Protein AF-A0A7C6TED3-F1 (afdb_monomer_lite)

pLDDT: mean 92.47, std 6.17, range [59.47, 97.62]

Secondary structure (DSSP, 8-state):
---EEEEE-S---HHHHHHHHTT-TTEEEEE---SSHHHHHTT-TT-SEEEES---S-GGG-TT--EEEESSS-GGGGT-

Structure (mmCIF, N/CA/C/O backbone):
data_AF-A0A7C6TED3-F1
#
_entry.id   AF-A0A7C6TED3-F1
#
loop_
_atom_site.group_PDB
_atom_site.id
_atom_site.type_symbol
_atom_site.label_atom_id
_atom_site.label_alt_id
_atom_site.label_comp_id
_atom_site.label_asym_id
_atom_site.label_entity_id
_atom_site.label_seq_id
_atom_site.pdbx_PDB_ins_code
_atom_site.Cartn_x
_atom_site.Cartn_y
_atom_site.Cartn_z
_atom_site.occupancy
_atom_site.B_iso_or_equiv
_atom_site.auth_seq_id
_atom_site.auth_comp_id
_atom_site.auth_asym_id
_atom_site.auth_atom_id
_atom_site.pdbx_PDB_model_num
ATOM 1 N N . MET A 1 1 ? -11.833 -3.485 17.377 1.00 59.47 1 MET A N 1
ATOM 2 C CA . MET A 1 1 ? -12.353 -3.326 16.004 1.00 59.47 1 MET A CA 1
ATOM 3 C C . MET A 1 1 ? -11.143 -3.424 15.102 1.00 59.47 1 MET A C 1
ATOM 5 O O . MET A 1 1 ? -10.209 -2.676 15.351 1.00 59.47 1 MET A O 1
ATOM 9 N N . ASP A 1 2 ? -11.112 -4.370 14.167 1.00 86.12 2 ASP A N 1
ATOM 10 C CA . ASP A 1 2 ? -9.879 -4.657 13.421 1.00 86.12 2 ASP A CA 1
ATOM 11 C C . ASP A 1 2 ? -9.578 -3.544 12.415 1.00 86.12 2 ASP A C 1
ATOM 13 O O . ASP A 1 2 ? -10.463 -3.138 11.645 1.00 86.12 2 ASP A O 1
ATOM 17 N N . GLU A 1 3 ? -8.345 -3.046 12.475 1.00 94.44 3 GLU A N 1
ATOM 18 C CA . GLU A 1 3 ? -7.770 -2.061 11.561 1.00 94.44 3 GLU A CA 1
ATOM 19 C C . GLU A 1 3 ? -7.620 -2.662 10.156 1.00 94.44 3 GLU A C 1
ATOM 21 O O . GLU A 1 3 ? -7.322 -3.845 10.018 1.00 94.44 3 GLU A O 1
ATOM 26 N N . ILE A 1 4 ? -7.854 -1.847 9.127 1.00 96.81 4 ILE A N 1
ATOM 27 C CA . ILE A 1 4 ? -7.708 -2.189 7.711 1.00 96.81 4 ILE A CA 1
ATOM 28 C C . ILE A 1 4 ? -6.536 -1.368 7.178 1.00 96.81 4 ILE A C 1
ATOM 30 O O . ILE A 1 4 ? -6.634 -0.143 7.038 1.00 96.81 4 ILE A O 1
ATOM 34 N N . THR A 1 5 ? -5.425 -2.035 6.876 1.00 97.38 5 THR A N 1
ATOM 35 C CA . THR A 1 5 ? -4.223 -1.374 6.362 1.00 97.38 5 THR A CA 1
ATOM 36 C C . THR A 1 5 ? -4.337 -1.130 4.859 1.00 97.38 5 THR A C 1
ATOM 38 O O . THR A 1 5 ? -4.471 -2.065 4.065 1.00 97.38 5 THR A O 1
ATOM 41 N N . VAL A 1 6 ? -4.249 0.143 4.474 1.00 97.38 6 VAL A N 1
ATOM 42 C CA . VAL A 1 6 ? -4.231 0.617 3.086 1.00 97.38 6 VAL A CA 1
ATOM 43 C C . VAL A 1 6 ? -2.824 1.106 2.765 1.00 97.38 6 VAL A C 1
ATOM 45 O O . VAL A 1 6 ? -2.333 2.035 3.405 1.00 97.38 6 VAL A O 1
ATOM 48 N N . LEU A 1 7 ? -2.183 0.515 1.762 1.00 97.38 7 LEU A N 1
ATOM 49 C CA . LEU A 1 7 ? -0.862 0.912 1.288 1.00 97.38 7 LEU A CA 1
ATOM 50 C C . LEU A 1 7 ? -0.961 1.548 -0.099 1.00 97.38 7 LEU A C 1
ATOM 52 O O . LEU A 1 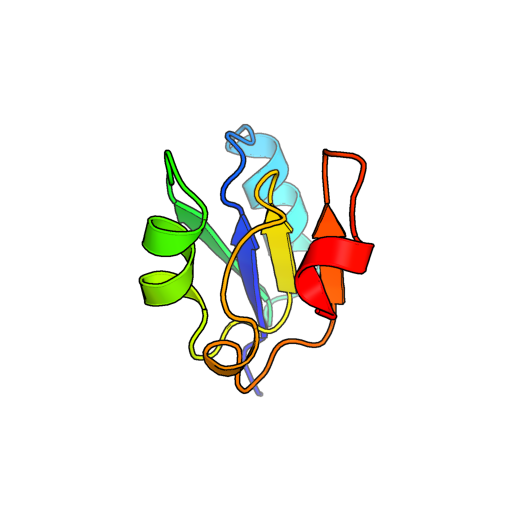7 ? -1.470 0.934 -1.031 1.00 97.38 7 LEU A O 1
ATOM 56 N N . SER A 1 8 ? -0.419 2.754 -0.251 1.00 96.75 8 SER A N 1
ATOM 57 C CA . SER A 1 8 ? -0.136 3.358 -1.554 1.00 96.75 8 SER A CA 1
ATOM 58 C C . SER A 1 8 ? 1.367 3.368 -1.802 1.00 96.75 8 SER A C 1
ATOM 60 O O . SER A 1 8 ? 2.115 3.918 -0.993 1.00 96.75 8 SER A O 1
ATOM 62 N N . THR A 1 9 ? 1.809 2.835 -2.943 1.00 95.62 9 THR A N 1
ATOM 63 C CA . THR A 1 9 ? 3.161 3.108 -3.468 1.00 95.62 9 THR A CA 1
ATOM 64 C C . THR A 1 9 ? 3.186 4.232 -4.500 1.00 95.62 9 THR A C 1
ATOM 66 O O . THR A 1 9 ? 4.218 4.522 -5.104 1.00 95.62 9 THR A O 1
ATOM 69 N N . THR A 1 10 ? 2.022 4.824 -4.764 1.00 89.25 10 THR A N 1
ATOM 70 C CA . THR A 1 10 ? 1.866 5.963 -5.669 1.00 89.25 10 THR A CA 1
ATOM 71 C C . THR A 1 10 ? 1.988 7.259 -4.879 1.00 89.25 10 THR A C 1
ATOM 73 O O . THR A 1 10 ? 1.643 7.298 -3.700 1.00 89.25 10 THR A O 1
ATOM 76 N N . ASN A 1 11 ? 2.476 8.326 -5.513 1.00 88.81 11 ASN A N 1
ATOM 77 C CA . ASN A 1 11 ? 2.636 9.625 -4.863 1.00 88.81 11 ASN A CA 1
ATOM 78 C C . ASN A 1 11 ? 1.301 10.393 -4.845 1.00 88.81 11 ASN A C 1
ATOM 80 O O . ASN A 1 11 ? 1.096 11.325 -5.629 1.00 88.81 11 ASN A O 1
ATOM 84 N N . LEU A 1 12 ? 0.362 9.964 -3.998 1.00 90.69 12 LEU A N 1
ATOM 85 C CA . LEU A 1 12 ? -0.874 10.704 -3.770 1.00 90.69 12 LEU A CA 1
ATOM 86 C C . LEU A 1 12 ? -0.579 11.959 -2.952 1.00 90.69 12 LEU A C 1
ATOM 88 O O . LEU A 1 12 ? 0.266 11.965 -2.057 1.00 90.69 12 LEU A O 1
ATOM 92 N N . LYS A 1 13 ? -1.330 13.020 -3.246 1.00 94.44 13 LYS A N 1
ATOM 93 C CA . LYS A 1 13 ? -1.333 14.235 -2.432 1.00 94.44 13 LYS A CA 1
ATOM 94 C C . LYS A 1 13 ? -1.919 13.942 -1.053 1.00 94.44 13 LYS A C 1
ATOM 96 O O . LYS A 1 13 ? -2.891 13.189 -0.950 1.00 94.44 13 LYS A O 1
ATOM 101 N N . ASP A 1 14 ? -1.417 14.630 -0.034 1.00 93.19 14 ASP A N 1
ATOM 102 C CA . ASP A 1 14 ? -1.877 14.495 1.354 1.00 93.19 14 ASP A CA 1
ATOM 103 C C . ASP A 1 14 ? -3.392 14.683 1.500 1.00 93.19 14 ASP A C 1
ATOM 105 O O . ASP A 1 14 ? -4.049 13.958 2.241 1.00 93.19 14 ASP A O 1
ATOM 109 N N . GLU A 1 15 ? -3.978 15.592 0.720 1.00 96.19 15 GLU A N 1
ATOM 110 C CA . GLU A 1 15 ? -5.424 15.845 0.689 1.00 96.19 15 GLU A CA 1
ATOM 111 C C . GLU A 1 15 ? -6.224 14.594 0.288 1.00 96.19 15 GLU A C 1
ATOM 113 O O . GLU A 1 15 ? -7.311 14.341 0.807 1.00 96.19 15 GLU A O 1
ATOM 118 N N . LEU A 1 16 ? -5.698 13.787 -0.639 1.00 94.06 16 LEU A N 1
ATOM 119 C CA . LEU A 1 16 ? -6.334 12.540 -1.062 1.00 94.06 16 LEU A CA 1
ATOM 120 C C . LEU A 1 16 ? -6.161 11.452 -0.001 1.00 94.06 16 LEU A C 1
ATOM 122 O O . LEU A 1 16 ? -7.122 10.742 0.287 1.00 94.06 16 LEU A O 1
ATOM 126 N N . LEU A 1 17 ? -4.981 11.362 0.621 1.00 93.75 17 LEU A N 1
ATOM 127 C CA . LEU A 1 17 ? -4.724 10.426 1.720 1.00 93.75 17 LEU A CA 1
ATOM 128 C C . LEU A 1 17 ? -5.661 10.692 2.906 1.00 93.75 17 LEU A C 1
ATOM 130 O O . LEU A 1 17 ?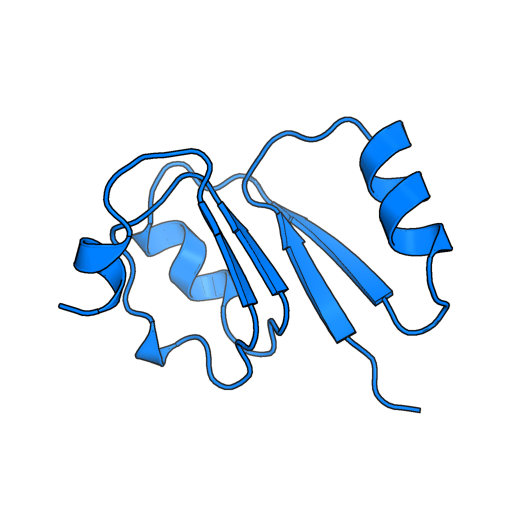 -6.281 9.766 3.427 1.00 93.75 17 LEU A O 1
ATOM 134 N N . GLN A 1 18 ? -5.839 11.962 3.274 1.00 94.38 18 GLN A N 1
ATOM 135 C CA . GLN A 1 18 ? -6.773 12.380 4.320 1.00 94.38 18 GLN A CA 1
ATOM 136 C C . GLN A 1 18 ? -8.220 12.033 3.970 1.00 94.38 18 GLN A C 1
ATOM 138 O O . GLN A 1 18 ? -8.956 11.539 4.822 1.00 94.38 18 GLN A O 1
ATOM 143 N N . ARG A 1 19 ? -8.633 12.238 2.712 1.00 96.12 19 ARG A N 1
ATOM 144 C CA . ARG A 1 19 ? -9.977 11.856 2.255 1.00 96.12 19 ARG A CA 1
ATOM 145 C C . ARG A 1 19 ? -10.220 10.355 2.368 1.00 96.12 19 ARG A C 1
ATOM 147 O O . ARG A 1 19 ? -11.316 9.975 2.759 1.00 96.12 19 ARG A O 1
ATOM 154 N N . VAL A 1 20 ? -9.227 9.519 2.055 1.00 93.06 20 VAL A N 1
ATOM 155 C CA . VAL A 1 20 ? -9.332 8.059 2.224 1.00 93.06 20 VAL A CA 1
ATOM 156 C C . VAL A 1 20 ? -9.420 7.700 3.707 1.00 93.06 20 VAL A C 1
ATOM 158 O O . VAL A 1 20 ? -10.334 6.981 4.095 1.00 93.06 20 VAL A O 1
ATOM 161 N N . ALA A 1 21 ? -8.537 8.244 4.549 1.00 94.75 21 ALA A N 1
ATOM 162 C CA . ALA A 1 21 ? -8.550 7.984 5.990 1.00 94.75 21 ALA A CA 1
ATOM 163 C C . ALA A 1 21 ? -9.873 8.414 6.660 1.00 94.75 21 ALA A C 1
ATOM 165 O O . ALA A 1 21 ? -10.343 7.763 7.589 1.00 94.75 21 ALA A O 1
ATOM 166 N N . ALA A 1 22 ? -10.520 9.469 6.156 1.00 96.69 22 ALA A N 1
ATOM 167 C CA . ALA A 1 22 ? -11.796 9.962 6.671 1.00 96.69 22 ALA A CA 1
ATOM 168 C C . ALA A 1 22 ? -13.005 9.058 6.354 1.00 96.69 22 ALA A C 1
ATOM 170 O O . ALA A 1 22 ? -14.061 9.235 6.959 1.00 96.69 22 ALA A O 1
ATOM 171 N N . VAL A 1 23 ? -12.884 8.093 5.430 1.00 96.50 23 VAL A N 1
ATOM 172 C CA . VAL A 1 23 ? -13.990 7.186 5.059 1.00 96.50 23 VAL A CA 1
ATOM 173 C C . VAL A 1 23 ? -14.401 6.292 6.230 1.00 96.50 23 VAL A C 1
ATOM 175 O O . VAL A 1 23 ? -15.579 5.970 6.382 1.00 96.50 23 VAL A O 1
ATOM 178 N N . SER A 1 24 ? -13.447 5.865 7.058 1.00 96.25 24 SER A N 1
ATOM 179 C CA . SER A 1 24 ? -13.728 5.019 8.213 1.00 96.25 24 SER A CA 1
ATOM 180 C C . SER A 1 24 ? -12.605 5.106 9.245 1.00 96.25 24 SER A C 1
ATOM 182 O O . SER A 1 24 ? -11.441 5.012 8.864 1.00 96.25 24 SER A O 1
ATOM 184 N N . PRO A 1 25 ? -12.921 5.140 10.555 1.00 95.12 25 PRO A N 1
ATOM 185 C CA . PRO A 1 25 ? -11.910 5.098 11.615 1.00 95.12 25 PRO A CA 1
ATOM 186 C C . PRO A 1 25 ? -11.120 3.780 11.661 1.00 95.12 25 PRO A C 1
ATOM 188 O O . PRO A 1 25 ? -10.195 3.651 12.453 1.00 95.12 25 PRO A O 1
ATOM 191 N N . ARG A 1 26 ? -11.498 2.780 10.854 1.00 96.19 26 ARG A N 1
ATOM 192 C CA . ARG A 1 26 ? -10.766 1.516 10.718 1.00 96.19 26 ARG A CA 1
ATOM 193 C C . ARG A 1 26 ? -9.593 1.606 9.751 1.00 96.19 26 ARG A C 1
ATOM 195 O O . ARG A 1 26 ? -8.786 0.689 9.743 1.00 96.19 26 ARG A O 1
ATOM 202 N N . LEU A 1 27 ? -9.538 2.625 8.893 1.00 96.44 27 LEU A N 1
ATOM 203 C CA . LEU A 1 27 ? -8.531 2.704 7.839 1.00 96.44 27 LEU A CA 1
ATOM 204 C C . LEU A 1 27 ? -7.222 3.273 8.385 1.00 96.44 27 LEU A C 1
ATOM 206 O O . LEU A 1 27 ? -7.171 4.424 8.810 1.00 96.44 27 LEU A O 1
ATOM 210 N N . ALA A 1 28 ? -6.154 2.488 8.281 1.00 96.25 28 ALA A N 1
ATOM 211 C CA . ALA A 1 28 ? -4.788 2.955 8.468 1.00 96.25 28 ALA A CA 1
ATOM 212 C C . ALA A 1 28 ? -4.132 3.132 7.097 1.00 96.25 28 ALA A C 1
ATOM 214 O O . ALA A 1 28 ? -3.715 2.163 6.460 1.00 96.25 28 ALA A O 1
ATOM 215 N N . VAL A 1 29 ? -4.079 4.379 6.624 1.00 96.38 29 VAL A N 1
ATOM 216 C CA . VAL A 1 29 ? -3.524 4.724 5.309 1.00 96.38 29 VAL A CA 1
ATOM 217 C C . VAL A 1 29 ? -2.033 5.019 5.434 1.00 96.38 29 VAL A C 1
ATOM 219 O O . VAL A 1 29 ? -1.624 5.884 6.206 1.00 96.38 29 VAL A O 1
ATOM 222 N N . ARG A 1 30 ? -1.218 4.315 4.649 1.00 95.81 30 ARG A N 1
ATOM 223 C CA . ARG A 1 30 ? 0.234 4.485 4.565 1.00 95.81 30 ARG A CA 1
ATOM 224 C C . ARG A 1 30 ? 0.630 4.767 3.122 1.00 95.81 30 ARG A C 1
ATOM 226 O O . ARG A 1 30 ? 0.113 4.141 2.200 1.00 95.81 30 ARG A O 1
ATOM 233 N N . GLN A 1 31 ? 1.579 5.677 2.938 1.00 95.81 31 GLN A N 1
ATOM 234 C CA . GLN A 1 31 ? 2.207 5.930 1.647 1.00 95.81 31 GLN A CA 1
ATOM 235 C C . GLN A 1 31 ? 3.710 5.711 1.770 1.00 95.81 31 GLN A C 1
ATOM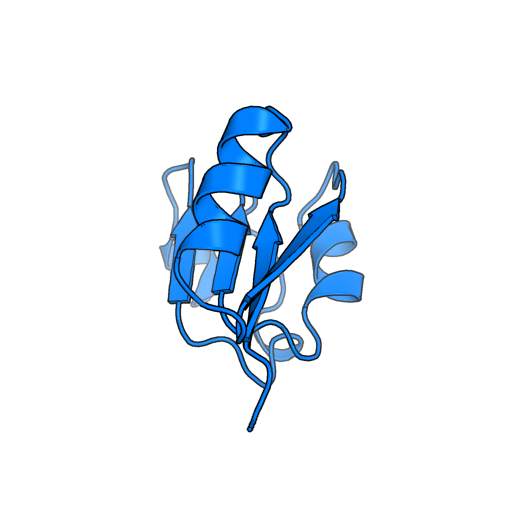 237 O O . GLN A 1 31 ? 4.344 6.246 2.678 1.00 95.81 31 GLN A O 1
ATOM 242 N N . VAL A 1 32 ? 4.264 4.912 0.867 1.00 95.94 32 VAL A N 1
ATOM 243 C CA . VAL A 1 32 ? 5.702 4.640 0.778 1.00 95.94 32 VAL A CA 1
ATOM 244 C C . VAL A 1 32 ? 6.135 4.798 -0.668 1.00 95.94 32 VAL A C 1
ATOM 246 O O . VAL A 1 32 ? 5.365 4.535 -1.583 1.00 95.94 32 VAL A O 1
ATOM 249 N N . PHE A 1 33 ? 7.357 5.253 -0.900 1.00 94.12 33 PHE A N 1
ATOM 250 C CA . PHE A 1 33 ? 7.915 5.235 -2.244 1.00 94.12 33 PHE A CA 1
ATOM 251 C C . PHE A 1 33 ? 8.616 3.895 -2.473 1.00 94.12 33 PHE A C 1
ATOM 253 O O . PHE A 1 33 ? 9.458 3.510 -1.667 1.00 94.12 33 PHE A O 1
ATOM 260 N N . CYS A 1 34 ? 8.288 3.224 -3.577 1.00 93.50 34 CYS A N 1
ATOM 261 C CA . CYS A 1 34 ? 8.996 2.038 -4.058 1.00 93.50 34 CYS A CA 1
ATOM 262 C C . CYS A 1 34 ? 9.393 2.286 -5.515 1.00 93.50 34 CYS A C 1
ATOM 264 O O . CYS A 1 34 ? 8.528 2.576 -6.349 1.00 93.50 34 CYS A O 1
ATOM 266 N N . ALA A 1 35 ? 10.677 2.165 -5.833 1.00 91.44 35 ALA A N 1
ATOM 267 C CA . ALA A 1 35 ? 11.193 2.231 -7.194 1.00 91.44 35 ALA A CA 1
ATOM 268 C C . ALA A 1 35 ? 10.928 0.933 -7.970 1.00 91.44 35 ALA A C 1
ATOM 270 O O . ALA A 1 35 ? 10.780 0.972 -9.192 1.00 91.44 35 ALA A O 1
ATOM 271 N N . THR A 1 36 ? 10.830 -0.202 -7.272 1.00 91.75 36 THR A N 1
ATOM 272 C CA . THR A 1 36 ? 10.637 -1.534 -7.863 1.00 91.75 36 THR A CA 1
ATOM 273 C C . THR A 1 36 ? 9.536 -2.324 -7.154 1.00 91.75 36 THR A C 1
ATOM 275 O O . THR A 1 36 ? 9.114 -1.976 -6.050 1.00 91.75 36 THR A O 1
ATOM 278 N N . GLY A 1 37 ? 9.071 -3.405 -7.786 1.00 91.25 37 GLY A N 1
ATOM 279 C CA . GLY A 1 37 ? 8.136 -4.334 -7.153 1.00 91.25 37 GLY A CA 1
ATOM 280 C C . GLY A 1 37 ? 8.773 -5.161 -6.032 1.00 91.25 37 GLY A C 1
ATOM 281 O O . GLY A 1 37 ? 8.112 -5.397 -5.028 1.00 91.25 37 GLY A O 1
ATOM 282 N N . GLN A 1 38 ? 10.071 -5.483 -6.106 1.00 93.06 38 GLN A N 1
ATOM 283 C CA . GLN A 1 38 ? 10.765 -6.133 -4.985 1.00 93.06 38 GLN A CA 1
ATOM 284 C C . GLN A 1 38 ? 10.816 -5.245 -3.732 1.00 93.06 38 GLN A C 1
ATOM 286 O O . GLN A 1 38 ? 10.680 -5.730 -2.615 1.00 93.06 38 GLN A O 1
ATOM 291 N N . GLU A 1 39 ? 10.972 -3.927 -3.888 1.00 94.81 39 GLU A N 1
ATOM 292 C CA . GLU A 1 39 ? 10.907 -3.001 -2.747 1.00 94.81 39 GLU A CA 1
ATOM 293 C C . GLU A 1 39 ? 9.518 -2.968 -2.093 1.00 94.81 39 GLU A C 1
ATOM 295 O O . GLU A 1 39 ? 9.410 -2.746 -0.887 1.00 94.81 39 GLU A O 1
ATOM 300 N N . LEU A 1 40 ? 8.456 -3.206 -2.869 1.00 94.44 40 LEU A N 1
ATOM 301 C CA . LEU A 1 40 ? 7.091 -3.292 -2.353 1.00 94.44 40 LEU A CA 1
ATOM 302 C C . LEU A 1 40 ? 6.901 -4.525 -1.450 1.00 94.44 40 LEU A C 1
ATOM 304 O O . LEU A 1 40 ? 6.171 -4.421 -0.466 1.00 94.44 40 LEU A O 1
ATOM 308 N N . GLU A 1 41 ? 7.563 -5.654 -1.721 1.00 95.62 41 GLU A N 1
ATOM 309 C CA . GLU A 1 41 ? 7.379 -6.919 -0.982 1.00 95.62 41 GLU A CA 1
ATOM 310 C C . GLU A 1 41 ? 7.605 -6.768 0.529 1.00 95.62 41 GLU A C 1
ATOM 312 O O . GLU A 1 41 ? 6.817 -7.265 1.333 1.00 95.62 41 GLU A O 1
ATOM 317 N N . ALA A 1 42 ? 8.603 -5.973 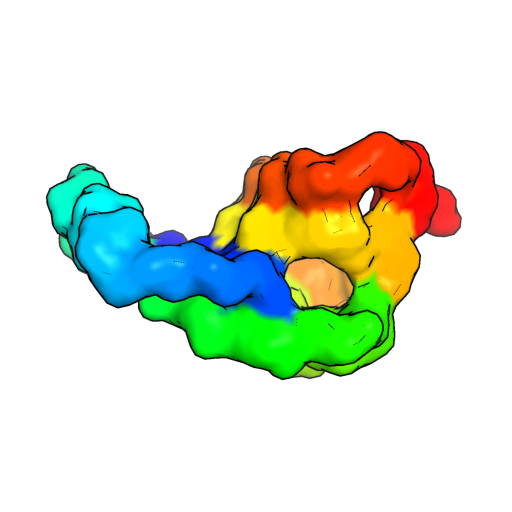0.930 1.00 95.75 42 ALA A N 1
ATOM 318 C CA . ALA A 1 42 ? 8.896 -5.671 2.335 1.00 95.75 42 ALA A CA 1
ATOM 319 C C . ALA A 1 42 ? 7.758 -4.932 3.069 1.00 95.75 42 ALA A C 1
ATOM 321 O O . ALA A 1 42 ? 7.758 -4.839 4.300 1.00 95.75 42 ALA A O 1
ATOM 322 N N . HIS A 1 43 ? 6.796 -4.384 2.329 1.00 96.44 43 HIS A N 1
ATOM 323 C CA . HIS A 1 43 ? 5.660 -3.641 2.858 1.00 96.44 43 HIS A CA 1
ATOM 324 C C . HIS A 1 43 ? 4.331 -4.395 2.762 1.00 96.44 43 HIS A C 1
ATOM 326 O O . HIS A 1 43 ? 3.350 -3.895 3.306 1.00 96.44 43 HIS A O 1
ATOM 332 N N . LEU A 1 44 ? 4.287 -5.559 2.106 1.00 96.12 44 LEU A N 1
ATOM 333 C CA . LEU A 1 44 ? 3.062 -6.336 1.884 1.00 96.12 44 LEU A CA 1
ATOM 334 C C . LEU A 1 44 ? 2.473 -7.034 3.125 1.00 96.12 44 LEU A C 1
ATOM 336 O O . LEU A 1 44 ? 1.243 -7.108 3.193 1.00 96.12 44 LEU A O 1
ATOM 340 N N . PRO A 1 45 ? 3.260 -7.513 4.112 1.00 96.81 45 PRO A N 1
ATOM 341 C CA . PRO A 1 45 ? 2.692 -8.191 5.273 1.00 96.81 45 PRO A CA 1
ATOM 342 C C . PRO A 1 45 ? 1.675 -7.323 6.022 1.00 96.81 45 PRO A C 1
ATOM 344 O O . PRO A 1 45 ? 1.955 -6.179 6.394 1.00 96.81 45 PRO A O 1
ATOM 347 N N . GLY A 1 46 ? 0.483 -7.870 6.254 1.00 96.12 46 GLY A N 1
ATOM 348 C CA . GLY A 1 46 ? -0.619 -7.197 6.936 1.00 96.12 46 GLY A CA 1
ATOM 349 C C . GLY A 1 46 ? -1.419 -6.206 6.083 1.00 96.12 46 GLY A C 1
ATOM 350 O O . GLY A 1 46 ? -2.428 -5.689 6.563 1.00 96.12 46 GLY A O 1
ATOM 351 N N . VAL A 1 47 ? -1.021 -5.938 4.834 1.00 97.38 47 VAL A N 1
ATOM 352 C CA . VAL A 1 47 ? -1.753 -5.031 3.937 1.00 97.38 47 VAL A CA 1
ATOM 353 C C . VAL A 1 47 ? -3.039 -5.694 3.456 1.00 97.38 47 VAL A C 1
ATOM 355 O O . VAL A 1 47 ? -3.024 -6.814 2.957 1.00 97.38 47 VAL A O 1
ATOM 358 N N . GLU A 1 48 ? -4.160 -4.979 3.554 1.00 97.62 48 GLU A N 1
ATOM 359 C CA . GLU A 1 48 ? -5.462 -5.454 3.064 1.00 97.62 48 GLU A CA 1
ATOM 360 C C . GLU A 1 48 ? -5.841 -4.819 1.726 1.00 97.62 48 GLU A C 1
ATOM 362 O O . GLU A 1 48 ? -6.508 -5.448 0.899 1.00 97.62 48 GLU A O 1
ATOM 367 N N . VAL A 1 49 ? -5.400 -3.579 1.505 1.00 97.12 49 VAL A N 1
ATOM 368 C CA . VAL A 1 49 ? -5.637 -2.819 0.279 1.00 97.12 49 VAL A CA 1
ATOM 369 C C . VAL A 1 49 ? -4.325 -2.261 -0.247 1.00 97.12 49 VAL A C 1
ATOM 371 O O . VAL A 1 49 ? -3.646 -1.520 0.461 1.00 97.12 49 VAL A O 1
ATOM 374 N N . LEU A 1 50 ? -4.017 -2.546 -1.509 1.00 96.75 50 LEU A N 1
ATOM 375 C CA . LEU A 1 50 ? -2.821 -2.054 -2.183 1.00 96.75 50 LEU A CA 1
ATOM 376 C C . LEU A 1 50 ? -3.178 -1.171 -3.383 1.00 96.75 50 LEU A C 1
ATOM 378 O O . LEU A 1 50 ? -3.890 -1.594 -4.288 1.00 96.75 50 LEU A O 1
ATOM 382 N N . LEU A 1 51 ? -2.623 0.035 -3.427 1.00 95.88 51 LEU A N 1
ATOM 383 C CA . LEU A 1 51 ? -2.591 0.895 -4.605 1.00 95.88 51 LEU A CA 1
ATOM 384 C C . LEU A 1 51 ? -1.148 0.984 -5.105 1.00 95.88 51 LEU A C 1
ATOM 386 O O . LEU A 1 51 ? -0.285 1.543 -4.426 1.00 95.88 51 LEU A O 1
ATOM 390 N N . THR A 1 52 ? -0.877 0.458 -6.297 1.00 94.94 52 THR A N 1
ATOM 391 C CA . THR A 1 52 ? 0.486 0.421 -6.838 1.00 94.94 52 THR A CA 1
ATOM 392 C C . THR A 1 52 ? 0.527 0.560 -8.357 1.00 94.94 52 THR A C 1
ATOM 394 O O . THR A 1 52 ? -0.476 0.429 -9.053 1.00 94.94 52 THR A O 1
ATOM 397 N N .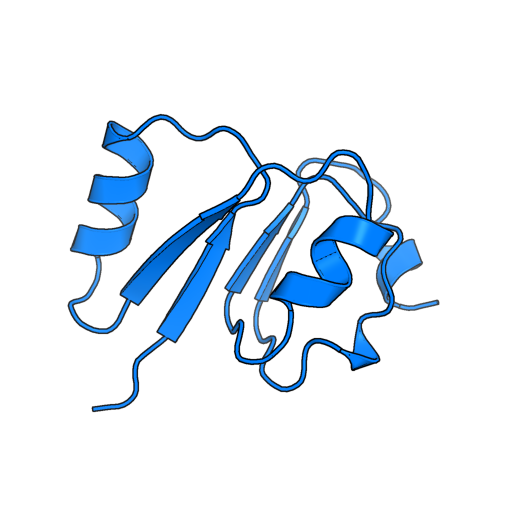 GLN A 1 53 ? 1.710 0.856 -8.881 1.00 92.62 53 GLN A N 1
ATOM 398 C CA . GLN A 1 53 ? 2.032 0.785 -10.308 1.00 92.62 53 GLN A CA 1
ATOM 399 C C . GLN A 1 53 ? 2.855 -0.469 -10.651 1.00 92.62 53 GLN A C 1
ATOM 401 O O . GLN A 1 53 ? 3.076 -0.760 -11.827 1.00 92.62 53 GLN A O 1
ATOM 406 N N . HIS A 1 54 ? 3.313 -1.201 -9.631 1.00 91.44 54 HIS A N 1
ATOM 407 C CA . HIS A 1 54 ? 4.198 -2.351 -9.769 1.00 91.44 54 HIS A CA 1
ATOM 408 C C . HIS A 1 54 ? 3.373 -3.630 -9.880 1.00 91.44 54 HIS A C 1
ATOM 410 O O . HIS A 1 54 ? 2.683 -4.001 -8.940 1.00 91.44 54 HIS A O 1
ATOM 416 N N . GLY A 1 55 ? 3.447 -4.298 -11.031 1.00 86.75 55 GLY A N 1
ATOM 417 C CA . GLY A 1 55 ? 2.799 -5.598 -11.252 1.00 86.75 55 GLY A CA 1
ATOM 418 C C . GLY A 1 55 ? 3.734 -6.800 -11.100 1.00 86.75 55 GLY A C 1
ATOM 419 O O . GLY A 1 55 ? 3.290 -7.921 -11.280 1.00 86.75 55 GLY A O 1
ATOM 420 N N . ALA A 1 56 ? 5.023 -6.573 -10.830 1.00 88.25 56 ALA A N 1
ATOM 421 C CA . ALA A 1 56 ? 6.035 -7.621 -10.696 1.00 88.25 56 ALA A CA 1
ATOM 422 C C . ALA A 1 56 ? 6.536 -7.674 -9.246 1.00 88.25 56 ALA A C 1
ATOM 424 O O . ALA A 1 56 ? 7.556 -7.066 -8.925 1.00 88.25 56 ALA A O 1
ATOM 425 N N . PHE A 1 57 ? 5.778 -8.341 -8.382 1.00 90.81 57 PHE A N 1
ATOM 426 C CA . PHE A 1 57 ? 6.122 -8.626 -6.988 1.00 90.81 57 PHE A CA 1
ATOM 427 C C . PHE A 1 57 ? 5.544 -9.991 -6.611 1.00 90.81 57 PHE A C 1
ATOM 429 O O . PHE A 1 57 ? 4.528 -10.404 -7.169 1.00 90.81 57 PHE A O 1
ATOM 436 N N . ASP A 1 58 ? 6.162 -10.673 -5.657 1.00 91.69 58 ASP A N 1
ATOM 437 C CA . ASP A 1 58 ? 5.638 -11.932 -5.136 1.00 91.69 58 ASP A CA 1
ATOM 438 C C . ASP A 1 58 ? 4.443 -11.674 -4.196 1.00 91.69 58 ASP A C 1
ATOM 440 O O . ASP A 1 58 ? 4.578 -11.168 -3.077 1.00 91.69 58 ASP A O 1
ATOM 444 N N . ALA A 1 59 ? 3.239 -12.017 -4.660 1.00 89.44 59 ALA A N 1
ATOM 445 C CA . ALA A 1 59 ? 2.003 -11.826 -3.906 1.00 89.44 59 ALA A CA 1
ATOM 446 C C . ALA A 1 59 ? 1.899 -12.724 -2.659 1.00 89.44 59 ALA A C 1
ATOM 448 O O . ALA A 1 59 ? 1.066 -12.451 -1.793 1.00 89.44 59 ALA A O 1
ATOM 449 N N . SER A 1 60 ? 2.745 -13.753 -2.517 1.00 92.06 60 SER A N 1
ATOM 450 C CA . SER A 1 60 ? 2.747 -14.633 -1.340 1.00 92.06 60 SER A CA 1
ATOM 451 C C . SER A 1 60 ? 3.148 -13.913 -0.046 1.00 92.06 60 SER A C 1
ATOM 453 O O . SER A 1 60 ? 2.747 -14.336 1.040 1.00 92.06 60 SER A O 1
ATOM 455 N N . TRP A 1 61 ? 3.849 -12.777 -0.147 1.00 94.94 61 TRP A N 1
ATOM 456 C CA . TRP A 1 61 ? 4.150 -11.895 0.988 1.00 94.94 61 TRP A CA 1
ATOM 457 C C . TRP A 1 61 ? 2.925 -11.127 1.507 1.00 94.94 61 TRP A C 1
ATOM 459 O O . TRP A 1 61 ? 2.955 -10.597 2.619 1.00 94.94 61 TRP A O 1
ATOM 469 N N . ALA A 1 62 ? 1.849 -11.049 0.721 1.00 93.94 62 ALA A N 1
ATOM 470 C CA . ALA A 1 62 ? 0.651 -10.277 1.028 1.00 93.94 62 ALA A CA 1
ATOM 471 C C . ALA A 1 62 ? -0.424 -11.147 1.710 1.00 93.94 62 ALA A C 1
ATOM 473 O O . ALA A 1 62 ? -1.510 -11.376 1.178 1.00 93.94 62 ALA A O 1
ATOM 474 N N . ASP A 1 63 ? -0.119 -11.623 2.919 1.00 94.94 63 ASP A N 1
ATOM 475 C CA . ASP A 1 63 ? -0.909 -12.588 3.706 1.00 94.94 63 ASP A CA 1
ATOM 476 C C . ASP A 1 63 ? -2.374 -12.190 3.983 1.00 94.94 63 ASP A C 1
ATOM 478 O O . ASP A 1 63 ? -3.218 -13.044 4.270 1.00 94.94 63 ASP A O 1
ATOM 482 N N . ARG A 1 64 ? -2.689 -10.894 3.904 1.00 96.50 64 ARG A N 1
ATOM 483 C CA . ARG A 1 64 ? -4.020 -10.333 4.178 1.00 96.50 64 ARG A CA 1
ATOM 484 C C . ARG A 1 64 ? -4.624 -9.556 3.013 1.00 96.50 64 ARG A C 1
ATOM 486 O O . ARG A 1 64 ? -5.688 -8.958 3.196 1.00 96.50 64 ARG A O 1
ATOM 493 N N . LEU A 1 65 ? -4.001 -9.565 1.834 1.00 96.19 65 LEU A N 1
ATOM 494 C CA . LEU A 1 65 ? -4.434 -8.738 0.710 1.00 96.19 65 LEU A CA 1
ATOM 495 C C . LEU A 1 65 ? -5.816 -9.166 0.206 1.00 96.19 65 LEU A C 1
ATOM 497 O O . LEU A 1 65 ? -6.050 -10.324 -0.132 1.00 96.19 65 LEU A O 1
ATOM 501 N N . ARG A 1 66 ? -6.748 -8.211 0.144 1.00 95.75 66 ARG A N 1
ATOM 502 C CA . ARG A 1 66 ? -8.129 -8.429 -0.320 1.00 95.75 66 ARG A CA 1
ATOM 503 C C . ARG A 1 66 ? -8.440 -7.680 -1.602 1.00 95.75 66 ARG A C 1
ATOM 505 O O . ARG A 1 66 ? -9.328 -8.088 -2.346 1.00 95.75 66 ARG A O 1
ATOM 512 N N . TRP A 1 67 ? -7.757 -6.563 -1.838 1.00 95.75 67 TRP A N 1
ATOM 513 C CA . TRP A 1 67 ? -7.988 -5.732 -3.009 1.00 95.75 67 TRP A CA 1
ATOM 514 C C . TRP A 1 67 ? -6.704 -5.041 -3.461 1.00 95.75 67 TRP A C 1
ATOM 516 O O . TRP A 1 67 ? -5.949 -4.50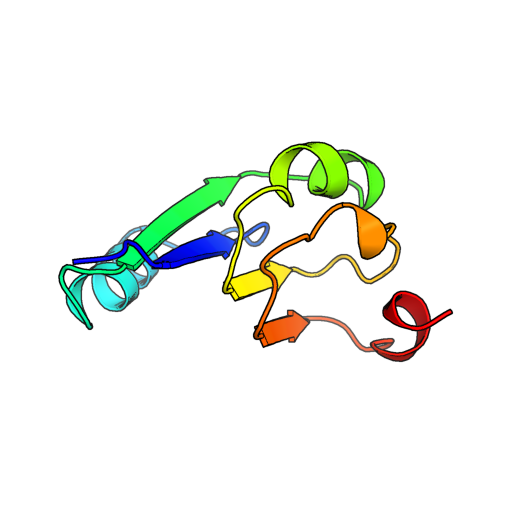6 -2.647 1.00 95.75 67 TRP A O 1
ATOM 526 N N . ILE A 1 68 ? -6.485 -5.031 -4.774 1.00 94.25 68 ILE A N 1
ATOM 527 C CA . ILE A 1 68 ? -5.397 -4.306 -5.418 1.00 94.25 68 ILE A CA 1
ATOM 528 C C . ILE A 1 68 ? -5.955 -3.396 -6.508 1.00 94.25 68 ILE A C 1
ATOM 530 O O . ILE A 1 68 ? -6.781 -3.806 -7.325 1.00 94.25 68 ILE A O 1
ATOM 534 N N . GLN A 1 69 ? -5.469 -2.160 -6.537 1.00 93.50 69 GLN A N 1
ATOM 535 C CA . GLN A 1 69 ? -5.636 -1.249 -7.652 1.00 93.50 69 GLN A CA 1
ATOM 536 C C . GLN A 1 69 ? -4.283 -1.011 -8.318 1.00 93.50 69 GLN A C 1
ATOM 538 O O . GLN A 1 69 ? -3.379 -0.412 -7.732 1.00 93.50 69 GLN A O 1
ATOM 543 N N . LEU A 1 70 ? -4.174 -1.453 -9.569 1.00 93.06 70 LEU A N 1
ATOM 544 C CA . LEU A 1 70 ? -3.027 -1.179 -10.421 1.00 93.06 70 LEU A CA 1
ATOM 545 C C . LEU A 1 70 ? -3.257 0.089 -11.238 1.00 93.06 70 LEU A C 1
ATOM 547 O O . LEU A 1 70 ? -4.306 0.261 -11.858 1.00 93.06 70 LEU A O 1
ATOM 551 N N . GLN A 1 71 ? -2.258 0.968 -11.261 1.00 89.06 71 GLN A N 1
ATOM 552 C CA . GLN A 1 71 ? -2.225 2.131 -12.158 1.00 89.06 71 GLN A CA 1
ATOM 553 C C . GLN A 1 71 ? -1.569 1.827 -13.512 1.00 89.06 71 GLN A C 1
ATOM 555 O O . GLN A 1 71 ? -1.385 2.721 -14.336 1.00 89.06 71 GLN A O 1
ATOM 560 N N . THR A 1 72 ? -1.229 0.564 -13.750 1.00 85.38 72 THR A N 1
ATOM 561 C CA . THR A 1 72 ? -0.633 0.052 -14.982 1.00 85.38 72 THR A CA 1
ATOM 562 C C . THR A 1 72 ? -1.470 -1.105 -15.527 1.00 85.38 72 THR A C 1
ATOM 564 O O . THR A 1 72 ? -2.256 -1.724 -14.808 1.00 85.38 72 THR A O 1
ATOM 567 N N . ALA A 1 73 ? -1.321 -1.389 -16.822 1.00 84.62 73 ALA A N 1
ATOM 568 C CA . ALA A 1 73 ? -1.790 -2.649 -17.390 1.00 84.62 73 ALA A CA 1
ATOM 569 C C . ALA A 1 73 ? -0.841 -3.786 -16.975 1.00 84.62 73 ALA A C 1
ATOM 571 O O . ALA A 1 73 ? 0.343 -3.540 -16.733 1.00 84.62 73 ALA A O 1
ATOM 572 N N . GLY A 1 74 ? -1.341 -5.021 -16.949 1.00 81.69 74 GLY A N 1
ATOM 573 C CA . GLY A 1 74 ? -0.521 -6.193 -16.638 1.00 81.69 74 GLY A CA 1
ATOM 574 C C . GLY A 1 74 ? -0.856 -6.885 -15.317 1.00 81.69 74 GLY A C 1
ATOM 575 O O . GLY A 1 74 ? 0.058 -7.352 -14.642 1.00 81.69 74 GLY A O 1
ATOM 576 N N . ALA A 1 75 ? -2.130 -6.910 -14.910 1.00 84.75 75 ALA A N 1
ATOM 577 C CA . ALA A 1 75 ? -2.556 -7.552 -13.662 1.00 84.75 75 ALA A CA 1
ATOM 578 C C . ALA A 1 75 ? -2.275 -9.063 -13.644 1.00 84.75 75 ALA A C 1
ATOM 580 O O . ALA A 1 75 ? -2.094 -9.636 -12.575 1.00 84.75 75 ALA A O 1
ATOM 581 N N . GLU A 1 76 ? -2.201 -9.690 -14.819 1.00 85.81 76 GLU A N 1
ATOM 582 C CA . GLU A 1 76 ? -1.839 -11.095 -14.986 1.00 85.81 76 GLU A CA 1
ATOM 583 C C . GLU A 1 76 ? -0.469 -11.429 -14.386 1.00 85.81 76 GLU A C 1
ATOM 585 O O . GLU A 1 76 ? -0.319 -12.493 -13.804 1.00 85.81 76 GLU A O 1
ATOM 590 N N . ARG A 1 77 ? 0.483 -10.485 -14.398 1.00 83.62 77 ARG A N 1
ATOM 591 C CA . ARG A 1 77 ? 1.848 -10.691 -13.877 1.00 83.62 77 ARG A CA 1
ATOM 592 C C . ARG A 1 77 ? 1.920 -10.881 -12.362 1.00 83.62 77 ARG A C 1
ATOM 594 O O . ARG A 1 77 ? 2.972 -11.239 -11.853 1.00 83.62 77 ARG A O 1
ATOM 601 N N . ILE A 1 78 ? 0.830 -10.586 -11.657 1.00 83.81 78 ILE A N 1
ATOM 602 C CA . ILE A 1 78 ? 0.696 -10.788 -10.208 1.00 83.81 78 ILE A CA 1
ATOM 603 C C . ILE A 1 78 ? 0.213 -12.212 -9.905 1.00 83.81 78 ILE A C 1
ATOM 605 O O . ILE A 1 78 ? 0.366 -12.694 -8.787 1.00 83.81 78 ILE A O 1
ATOM 609 N N . LEU A 1 79 ? -0.435 -12.853 -10.881 1.00 80.62 79 LEU A N 1
ATOM 610 C CA . LEU A 1 79 ? -1.029 -14.183 -10.751 1.00 80.62 79 LEU A CA 1
ATOM 611 C C . LEU A 1 79 ? -0.112 -15.299 -11.272 1.00 80.62 79 LEU A C 1
ATOM 613 O O . LEU A 1 79 ? -0.430 -16.468 -11.048 1.00 80.62 79 LEU A O 1
ATOM 617 N N . ASP A 1 80 ? 0.955 -14.927 -11.981 1.00 68.06 80 ASP A N 1
ATOM 618 C CA . ASP A 1 80 ? 2.009 -15.819 -12.476 1.00 68.06 80 ASP A CA 1
ATOM 619 C C . ASP A 1 80 ? 2.996 -16.193 -11.357 1.00 68.06 80 ASP A C 1
ATOM 621 O O . ASP A 1 80 ? 3.385 -17.385 -11.300 1.00 68.06 80 ASP A O 1
#

Radius of gyration: 12.28 Å; chains: 1; bounding box: 25×32×33 Å

Foldseek 3Di:
DAAAEAEELDPDDPVVQVVVCVVDVRYDYDYDHDPAQCSCLVVQARHQEYEYQYLAHACVSNPRHPYYDHPYPDVVNNVD

Sequence (80 aa):
MDEITVLSTTNLKDELLQRVAAVSPRLAVRQVFCATGQELEAHLPGVEVLLTQHGAFDASWADRLRWIQLQTAGAERILD